Protein AF-A0A955WPD4-F1 (afdb_monomer_lite)

pLDDT: mean 89.01, std 9.37, range [56.34, 98.0]

Structure (mmCIF, N/CA/C/O backbone):
data_AF-A0A955WPD4-F1
#
_entry.id   AF-A0A955WPD4-F1
#
loop_
_atom_site.group_PDB
_atom_site.id
_atom_site.type_symbol
_atom_site.label_atom_id
_atom_site.label_alt_id
_atom_site.label_comp_id
_atom_site.label_asym_id
_atom_site.label_entity_id
_atom_site.label_seq_id
_atom_site.pdbx_PDB_ins_code
_atom_site.Cartn_x
_atom_site.Cartn_y
_atom_site.Cartn_z
_atom_site.occupancy
_atom_site.B_iso_or_equiv
_atom_site.auth_seq_id
_atom_site.auth_comp_id
_atom_site.auth_asym_id
_atom_site.auth_atom_id
_atom_site.pdbx_PDB_model_num
ATOM 1 N N . LEU A 1 1 ? 9.517 9.633 -7.536 1.00 91.56 1 LEU A N 1
ATOM 2 C CA . LEU A 1 1 ? 10.268 8.375 -7.759 1.00 91.56 1 LEU A CA 1
ATOM 3 C C . LEU A 1 1 ? 9.386 7.309 -8.399 1.00 91.56 1 LEU A C 1
ATOM 5 O O . LEU A 1 1 ? 9.573 7.097 -9.583 1.00 91.56 1 LEU A O 1
ATOM 9 N N . ARG A 1 2 ? 8.412 6.700 -7.692 1.00 93.94 2 ARG A N 1
ATOM 10 C CA . ARG A 1 2 ? 7.536 5.645 -8.262 1.00 93.94 2 ARG A CA 1
ATOM 11 C C . ARG A 1 2 ? 6.885 6.050 -9.595 1.00 93.94 2 ARG A C 1
ATOM 13 O O . ARG A 1 2 ? 7.057 5.334 -10.571 1.00 93.94 2 ARG A O 1
ATOM 20 N N . GLN A 1 3 ? 6.243 7.225 -9.645 1.00 94.88 3 GLN A N 1
ATOM 21 C CA . GLN A 1 3 ? 5.633 7.752 -10.877 1.00 94.88 3 GLN A CA 1
ATOM 22 C C . GLN A 1 3 ? 6.655 7.889 -12.012 1.00 94.88 3 GLN A C 1
ATOM 24 O O . GLN A 1 3 ? 6.479 7.313 -13.070 1.00 94.88 3 GLN A O 1
ATOM 29 N N . THR A 1 4 ? 7.775 8.567 -11.754 1.00 96.19 4 THR A N 1
ATOM 30 C CA . THR A 1 4 ? 8.832 8.784 -12.752 1.00 96.19 4 THR A CA 1
ATOM 31 C C . THR A 1 4 ? 9.401 7.477 -13.303 1.00 96.19 4 THR A C 1
ATOM 33 O O . THR A 1 4 ? 9.639 7.367 -14.499 1.00 96.19 4 THR A O 1
ATOM 36 N N . VAL A 1 5 ? 9.614 6.473 -12.445 1.00 96.06 5 VAL A N 1
ATOM 37 C CA . VAL A 1 5 ? 10.071 5.151 -12.889 1.00 96.06 5 VAL A CA 1
ATOM 38 C C . VAL A 1 5 ? 9.003 4.483 -13.753 1.00 96.06 5 VAL A C 1
ATOM 40 O O . VAL A 1 5 ? 9.342 3.970 -14.812 1.00 96.06 5 VAL A O 1
ATOM 43 N N . ALA A 1 6 ? 7.728 4.534 -13.355 1.00 95.12 6 ALA A N 1
ATOM 44 C CA . ALA A 1 6 ? 6.632 4.000 -14.160 1.00 95.12 6 ALA A CA 1
ATOM 45 C C . ALA A 1 6 ? 6.545 4.679 -15.537 1.00 95.12 6 ALA A C 1
ATOM 47 O O . ALA A 1 6 ? 6.487 3.985 -16.547 1.00 95.12 6 ALA A O 1
ATOM 48 N N . ASP A 1 7 ? 6.641 6.010 -15.594 1.00 95.94 7 ASP A N 1
ATOM 49 C CA . ASP A 1 7 ? 6.620 6.771 -16.848 1.00 95.94 7 ASP A CA 1
ATOM 50 C C . ASP A 1 7 ? 7.778 6.367 -17.772 1.00 95.94 7 ASP A C 1
ATOM 52 O O . ASP A 1 7 ? 7.583 6.173 -18.971 1.00 95.94 7 ASP A O 1
ATOM 56 N N . LEU A 1 8 ? 8.984 6.188 -17.219 1.00 96.88 8 LEU A N 1
ATOM 57 C CA . LEU A 1 8 ? 10.153 5.741 -17.981 1.00 96.88 8 LEU A CA 1
ATOM 58 C C . LEU A 1 8 ? 10.000 4.301 -18.481 1.00 96.88 8 LEU A C 1
ATOM 60 O O . LEU A 1 8 ? 10.394 4.019 -19.609 1.00 96.88 8 LEU A O 1
ATOM 64 N N . LEU A 1 9 ? 9.421 3.403 -17.680 1.00 95.31 9 LEU A N 1
ATOM 65 C CA . LEU A 1 9 ? 9.153 2.019 -18.084 1.00 95.31 9 LEU A CA 1
ATOM 66 C C . LEU A 1 9 ? 8.124 1.947 -19.218 1.00 95.31 9 LEU A C 1
ATOM 68 O O . LEU A 1 9 ? 8.330 1.201 -20.177 1.00 95.31 9 LEU A O 1
ATOM 72 N N . ILE A 1 10 ? 7.058 2.749 -19.129 1.00 93.94 10 ILE A N 1
ATOM 73 C CA . ILE A 1 10 ? 6.014 2.859 -20.157 1.00 93.94 10 ILE A CA 1
ATOM 74 C C . ILE A 1 10 ? 6.596 3.461 -21.439 1.00 93.94 10 ILE A C 1
ATOM 76 O O . ILE A 1 10 ? 6.428 2.895 -22.514 1.00 93.94 10 ILE A O 1
ATOM 80 N N . ALA A 1 11 ? 7.347 4.560 -21.340 1.00 94.75 11 ALA A N 1
ATOM 81 C CA . ALA A 1 11 ? 7.970 5.195 -22.501 1.00 94.75 11 ALA A CA 1
ATOM 82 C C . ALA A 1 11 ? 9.003 4.287 -23.194 1.00 94.75 11 ALA A C 1
ATOM 84 O O . ALA A 1 11 ? 9.148 4.326 -24.414 1.00 94.75 11 ALA A O 1
ATOM 85 N N . ALA A 1 12 ? 9.721 3.465 -22.425 1.00 94.19 12 ALA A N 1
ATOM 86 C CA . ALA A 1 12 ? 10.719 2.536 -22.944 1.00 94.19 12 ALA A CA 1
ATOM 87 C C . ALA A 1 12 ? 10.125 1.233 -23.501 1.00 94.19 12 ALA A C 1
ATOM 89 O O . ALA A 1 12 ? 10.843 0.490 -24.173 1.00 94.19 12 ALA A O 1
ATOM 90 N N . THR A 1 13 ? 8.848 0.949 -23.220 1.00 92.75 13 THR A N 1
ATOM 91 C CA . THR A 1 13 ? 8.173 -0.301 -23.594 1.00 92.75 13 THR A CA 1
ATOM 92 C C . THR A 1 13 ? 6.813 0.004 -24.233 1.00 92.75 13 THR A C 1
ATOM 94 O O . THR A 1 13 ? 5.796 -0.018 -23.542 1.00 92.75 13 THR A O 1
ATOM 97 N N . PRO A 1 14 ? 6.750 0.266 -25.551 1.00 87.31 14 PRO A N 1
ATOM 98 C CA . PRO A 1 14 ? 5.499 0.633 -26.226 1.00 87.31 14 PRO A CA 1
ATOM 99 C C . PRO A 1 14 ? 4.376 -0.405 -26.078 1.00 87.31 14 PRO A C 1
ATOM 101 O O . PRO A 1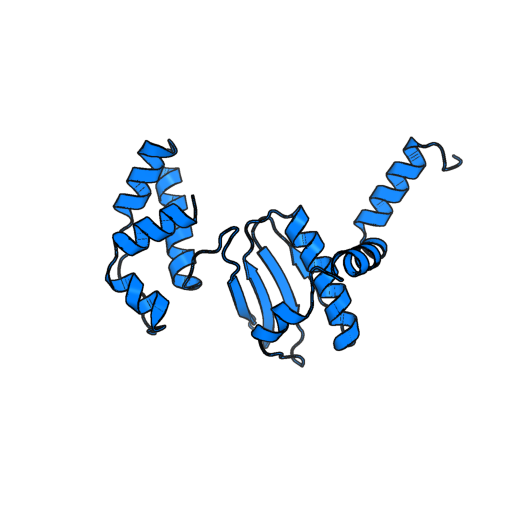 14 ? 3.206 -0.044 -26.005 1.00 87.31 14 PRO A O 1
ATOM 104 N N . GLU A 1 15 ? 4.734 -1.688 -25.988 1.00 87.81 15 GLU A N 1
ATOM 105 C CA . GLU A 1 15 ? 3.808 -2.811 -25.768 1.00 87.81 15 GLU A CA 1
ATOM 106 C C . GLU A 1 15 ? 3.153 -2.791 -24.378 1.00 87.81 15 GLU A C 1
ATOM 108 O O . GLU A 1 15 ? 2.112 -3.409 -24.173 1.00 87.81 15 GLU A O 1
ATOM 113 N N . LEU A 1 16 ? 3.726 -2.061 -23.416 1.00 87.06 16 LEU A N 1
ATOM 114 C CA . LEU A 1 16 ? 3.186 -1.985 -22.065 1.00 87.06 16 LEU A CA 1
ATOM 115 C C . LEU A 1 16 ? 1.901 -1.151 -22.027 1.00 87.06 16 LEU A C 1
ATOM 117 O O . LEU A 1 16 ? 0.972 -1.506 -21.316 1.00 87.06 16 LEU A O 1
ATOM 121 N N . THR A 1 17 ? 1.797 -0.070 -22.804 1.00 87.31 17 THR A N 1
ATOM 122 C CA . THR A 1 17 ? 0.601 0.790 -22.812 1.00 87.31 17 THR A CA 1
ATOM 123 C C . THR A 1 17 ? -0.704 0.040 -23.121 1.00 87.31 17 THR A C 1
ATOM 125 O O . THR A 1 17 ? -1.623 0.161 -22.308 1.00 87.31 17 THR A O 1
ATOM 128 N N . PRO A 1 18 ? -0.821 -0.745 -24.214 1.00 86.75 18 PRO A N 1
ATOM 129 C CA . PRO A 1 18 ? -2.044 -1.504 -24.480 1.00 86.75 18 PRO A CA 1
ATOM 130 C C . PRO A 1 18 ? -2.325 -2.554 -23.394 1.00 86.75 18 PRO A C 1
ATOM 132 O O . PRO A 1 18 ? -3.474 -2.709 -22.994 1.00 86.75 18 PRO A O 1
ATOM 135 N N . PHE A 1 19 ? -1.297 -3.198 -22.827 1.00 87.69 19 PHE A N 1
ATOM 136 C CA . PHE A 1 19 ? -1.469 -4.134 -21.707 1.00 87.69 19 PHE A CA 1
ATOM 137 C C . PHE A 1 19 ? -2.092 -3.468 -20.467 1.00 87.69 19 PHE A C 1
ATOM 139 O O . PHE A 1 19 ? -3.001 -4.025 -19.847 1.00 87.69 19 PHE A O 1
ATOM 146 N N . LEU A 1 20 ? -1.641 -2.258 -20.115 1.00 87.12 20 LEU A N 1
ATOM 147 C CA . LEU A 1 20 ? -2.162 -1.523 -18.956 1.00 87.12 20 LEU A CA 1
ATOM 148 C C . LEU A 1 20 ? -3.594 -0.996 -19.179 1.00 87.12 20 LEU A C 1
ATOM 150 O O . LEU A 1 20 ? -4.328 -0.833 -18.208 1.00 87.12 20 LEU A O 1
ATOM 154 N N . GLN A 1 21 ? -3.985 -0.711 -20.427 1.00 84.38 21 GLN A N 1
ATOM 155 C CA . GLN A 1 21 ? -5.288 -0.115 -20.764 1.00 84.38 21 GLN A CA 1
ATOM 156 C C . GLN A 1 21 ? -6.371 -1.157 -21.055 1.00 84.38 21 GLN A C 1
ATOM 158 O O . GLN A 1 21 ? -7.461 -1.080 -20.490 1.00 84.38 21 GLN A O 1
ATOM 163 N N . ASP A 1 22 ? -6.064 -2.134 -21.905 1.00 77.62 22 ASP A N 1
ATOM 164 C CA . ASP A 1 22 ? -7.051 -3.076 -22.442 1.00 77.62 22 ASP A CA 1
ATOM 165 C C . ASP A 1 22 ? -7.104 -4.381 -21.640 1.00 77.62 22 ASP A C 1
ATOM 167 O O . ASP A 1 22 ? -7.979 -5.222 -21.844 1.00 77.62 22 ASP A O 1
ATOM 171 N N . GLY A 1 23 ? -6.168 -4.554 -20.701 1.00 67.56 23 GLY A N 1
ATOM 172 C CA . GLY A 1 23 ? -6.112 -5.709 -19.822 1.00 67.56 23 GLY A CA 1
ATOM 173 C C . GLY A 1 23 ? -5.833 -7.021 -20.549 1.00 67.56 23 GLY A C 1
ATOM 174 O O . GLY A 1 23 ? -6.252 -8.063 -20.035 1.00 67.56 23 GLY A O 1
ATOM 175 N N . SER A 1 24 ? -5.145 -6.963 -21.699 1.00 72.69 24 SER A N 1
ATOM 176 C CA . SER A 1 24 ? -4.692 -8.141 -22.444 1.00 72.69 24 SER A CA 1
ATOM 177 C C . SER A 1 24 ? -4.057 -9.163 -21.499 1.00 72.69 24 SER A C 1
ATOM 179 O O . SER A 1 24 ? -3.386 -8.792 -20.533 1.00 72.69 24 SER A O 1
ATOM 181 N N . GLU A 1 25 ? -4.309 -10.450 -21.746 1.00 66.00 25 GLU A N 1
ATOM 182 C CA . GLU A 1 25 ? -3.933 -11.503 -20.794 1.00 66.00 25 GLU A CA 1
ATOM 183 C C . GLU A 1 25 ? -2.413 -11.617 -20.625 1.00 66.00 25 GLU A C 1
ATOM 185 O O . GLU A 1 25 ? -1.944 -11.847 -19.510 1.00 66.00 25 GLU A O 1
ATOM 190 N N . ASP A 1 26 ? -1.648 -11.347 -21.685 1.00 78.06 26 ASP A N 1
ATOM 191 C CA . ASP A 1 26 ? -0.201 -11.526 -21.664 1.00 78.06 26 ASP A CA 1
ATOM 192 C C . ASP A 1 26 ? 0.556 -10.208 -21.423 1.00 78.06 26 ASP A C 1
ATOM 194 O O . ASP A 1 26 ? 0.365 -9.235 -22.166 1.00 78.06 26 ASP A O 1
ATOM 198 N N . PRO A 1 27 ? 1.441 -10.153 -20.408 1.00 81.31 27 PRO A N 1
ATOM 199 C CA . PRO A 1 27 ? 2.368 -9.046 -20.231 1.00 81.31 27 PRO A CA 1
ATOM 200 C C . PRO A 1 27 ? 3.472 -9.073 -21.304 1.00 81.31 27 PRO A C 1
ATOM 202 O O . PRO A 1 27 ? 3.780 -10.133 -21.856 1.00 81.31 27 PRO A O 1
ATOM 205 N N . PRO A 1 28 ? 4.128 -7.931 -21.582 1.00 83.12 28 PRO A N 1
ATOM 206 C CA . PRO A 1 28 ? 5.254 -7.894 -22.512 1.00 83.12 28 PRO A CA 1
ATOM 207 C C . PRO A 1 28 ? 6.381 -8.834 -22.059 1.00 83.12 28 PRO A C 1
ATOM 209 O O . PRO A 1 28 ? 6.740 -8.876 -20.881 1.00 83.12 28 PRO A O 1
ATOM 212 N N . LEU A 1 29 ? 6.980 -9.551 -23.017 1.00 80.50 29 LEU A N 1
ATOM 213 C CA . LEU A 1 29 ? 8.046 -10.534 -22.762 1.00 80.50 29 LEU A CA 1
ATOM 214 C C . LEU A 1 29 ? 9.311 -9.905 -22.160 1.00 80.50 29 LEU A C 1
ATOM 216 O O . LEU A 1 29 ? 10.079 -10.582 -21.478 1.00 80.50 29 LEU A O 1
ATOM 220 N N . ALA A 1 30 ? 9.549 -8.620 -22.433 1.00 87.25 30 ALA A N 1
ATOM 221 C CA . ALA A 1 30 ? 10.676 -7.874 -21.900 1.00 87.25 30 ALA A CA 1
ATOM 222 C C . ALA A 1 30 ? 10.309 -6.403 -21.682 1.00 87.25 30 ALA A C 1
ATOM 224 O O . ALA A 1 30 ? 9.676 -5.770 -22.526 1.00 87.25 30 ALA A O 1
ATOM 225 N N . LEU A 1 31 ? 10.767 -5.845 -20.562 1.00 90.25 31 LEU A N 1
ATOM 226 C CA . LEU A 1 31 ? 10.596 -4.433 -20.232 1.00 90.25 31 LEU A CA 1
ATOM 227 C C . LEU A 1 31 ? 11.879 -3.648 -20.522 1.00 90.25 31 LEU A C 1
ATOM 229 O O . LEU A 1 31 ? 12.991 -4.079 -20.208 1.00 90.25 31 LEU A O 1
ATOM 233 N N . GLY A 1 32 ? 11.729 -2.449 -21.079 1.00 92.94 32 GLY A N 1
ATOM 234 C CA . GLY A 1 32 ? 12.821 -1.507 -21.297 1.00 92.94 32 GLY A CA 1
ATOM 235 C C . GLY A 1 32 ? 13.302 -0.861 -19.993 1.00 92.94 32 GLY A C 1
ATOM 236 O O . GLY A 1 32 ? 12.951 0.275 -19.698 1.00 92.94 32 GLY A O 1
ATOM 237 N N . LEU A 1 33 ? 14.144 -1.546 -19.211 1.00 95.12 33 LEU A N 1
ATOM 238 C CA . LEU A 1 33 ? 14.574 -1.053 -17.886 1.00 95.12 33 LEU A CA 1
ATOM 239 C C . LEU A 1 33 ? 15.650 0.052 -17.940 1.00 95.12 33 LEU A C 1
ATOM 241 O O . LEU A 1 33 ? 15.780 0.853 -17.013 1.00 95.12 33 LEU A O 1
ATOM 245 N N . ARG A 1 34 ? 16.433 0.111 -19.027 1.00 96.06 34 ARG A N 1
ATOM 246 C CA . ARG A 1 34 ? 17.632 0.969 -19.144 1.00 96.06 34 ARG A CA 1
ATOM 247 C C . ARG A 1 34 ? 17.383 2.457 -18.841 1.00 96.06 34 ARG A C 1
ATOM 249 O O . ARG A 1 34 ? 18.173 3.015 -18.080 1.00 96.06 34 ARG A O 1
ATOM 256 N N . PRO A 1 35 ? 16.325 3.111 -19.361 1.00 96.69 35 PRO A N 1
ATOM 257 C CA . PRO A 1 35 ? 16.094 4.531 -19.083 1.00 96.69 35 PRO A CA 1
ATOM 258 C C . PRO A 1 35 ? 15.815 4.812 -17.602 1.00 96.69 35 PRO A C 1
ATOM 260 O O . PRO A 1 35 ? 16.340 5.778 -17.051 1.00 96.69 35 PRO A O 1
ATOM 263 N N . ALA A 1 36 ? 15.053 3.939 -16.935 1.00 97.06 36 ALA A N 1
ATOM 264 C CA . ALA A 1 36 ? 14.782 4.047 -15.503 1.00 97.06 36 ALA A CA 1
ATOM 265 C C . ALA A 1 36 ? 16.053 3.847 -14.662 1.00 97.06 36 ALA A C 1
ATOM 267 O O . ALA A 1 36 ? 16.305 4.621 -13.737 1.00 97.06 36 ALA A O 1
ATOM 268 N N . LEU A 1 37 ? 16.890 2.866 -15.021 1.00 97.38 37 LEU A N 1
ATOM 269 C CA . LEU A 1 37 ? 18.180 2.624 -14.363 1.00 97.38 37 LEU A CA 1
ATOM 270 C C . LEU A 1 37 ? 19.104 3.835 -14.473 1.00 97.38 37 LEU A C 1
ATOM 272 O O . LEU A 1 37 ? 19.640 4.302 -13.468 1.00 97.38 37 LEU A O 1
ATOM 276 N N . GLN A 1 38 ? 19.258 4.369 -15.685 1.00 97.44 38 GLN A N 1
ATOM 277 C CA . GLN A 1 38 ? 20.108 5.525 -15.929 1.00 97.44 38 GLN A CA 1
ATOM 278 C C . GLN A 1 38 ? 19.623 6.747 -15.140 1.00 97.44 38 GLN A C 1
ATOM 280 O O . GLN A 1 38 ? 20.433 7.436 -14.520 1.00 97.44 38 GLN A O 1
ATOM 285 N N . TRP A 1 39 ? 18.311 6.992 -15.109 1.00 98.00 39 TRP A N 1
ATOM 286 C CA . TRP A 1 39 ? 17.734 8.095 -14.346 1.00 98.00 39 TRP A CA 1
ATOM 287 C C . TRP A 1 39 ? 17.991 7.959 -12.837 1.00 98.00 39 TRP A C 1
ATOM 289 O O . TRP A 1 39 ? 18.404 8.924 -12.195 1.00 98.00 39 TRP A O 1
ATOM 299 N N . LEU A 1 40 ? 17.826 6.765 -12.259 1.00 97.75 40 LEU A N 1
ATOM 300 C CA . LEU A 1 40 ? 18.113 6.536 -10.837 1.00 97.75 40 LEU A CA 1
ATOM 301 C C . LEU A 1 40 ? 19.592 6.738 -10.497 1.00 97.75 40 LEU A C 1
ATOM 303 O O . LEU A 1 40 ? 19.910 7.315 -9.458 1.00 97.75 40 LEU A O 1
ATOM 307 N N . GLN A 1 41 ? 20.498 6.303 -11.371 1.00 97.62 41 GLN A N 1
ATOM 308 C CA . GLN A 1 41 ? 21.932 6.488 -11.159 1.00 97.62 41 GLN A CA 1
ATOM 309 C C . GLN A 1 41 ? 22.337 7.962 -11.286 1.00 97.62 41 GLN A C 1
ATOM 311 O O . GLN A 1 41 ? 23.083 8.469 -10.455 1.00 97.62 41 GLN A O 1
ATOM 316 N N . GLN A 1 42 ? 21.827 8.672 -12.296 1.00 97.31 42 GLN A N 1
ATOM 317 C CA . GLN A 1 42 ? 22.270 10.034 -12.616 1.00 97.31 42 GLN A CA 1
ATOM 318 C C . GLN A 1 42 ? 21.546 11.115 -11.809 1.00 97.31 42 GLN A C 1
ATOM 320 O O . GLN A 1 42 ? 22.169 12.085 -11.391 1.00 97.31 42 GLN A O 1
ATOM 325 N N . SER A 1 43 ? 20.234 10.980 -11.606 1.00 96.75 43 SER A N 1
ATOM 326 C CA . SER A 1 43 ? 19.412 12.000 -10.941 1.00 96.75 43 SER A CA 1
ATOM 327 C C . SER A 1 43 ? 19.219 11.740 -9.449 1.00 96.75 43 SER A C 1
ATOM 329 O O . SER A 1 43 ? 19.147 12.693 -8.680 1.00 96.75 43 SER A O 1
ATOM 331 N N . VAL A 1 44 ? 19.128 10.472 -9.030 1.00 96.50 44 VAL A N 1
ATOM 332 C CA . VAL A 1 44 ? 18.959 10.106 -7.609 1.00 96.50 44 VAL A CA 1
ATOM 333 C C . VAL A 1 44 ? 20.299 9.750 -6.953 1.00 96.50 44 VAL A C 1
ATOM 335 O O . VAL A 1 44 ? 20.438 9.888 -5.741 1.00 96.50 44 VAL A O 1
ATOM 338 N N . GLY A 1 45 ? 21.300 9.339 -7.739 1.00 96.88 45 GLY A N 1
ATOM 339 C CA . GLY A 1 45 ? 22.623 8.965 -7.233 1.00 96.88 45 GLY A CA 1
ATOM 340 C C . GLY A 1 45 ? 22.680 7.553 -6.647 1.00 96.88 45 GLY A C 1
ATOM 341 O O . GLY A 1 45 ? 23.531 7.276 -5.803 1.00 96.88 45 GLY A O 1
ATOM 342 N N . LEU A 1 46 ? 21.766 6.658 -7.043 1.00 97.12 46 LEU A N 1
ATOM 343 C CA . LEU A 1 46 ? 21.789 5.271 -6.574 1.00 97.12 46 LEU A CA 1
ATOM 344 C C . LEU A 1 46 ? 22.943 4.490 -7.210 1.00 97.12 46 LEU A C 1
ATOM 346 O O . LEU A 1 46 ? 23.224 4.622 -8.400 1.00 97.12 46 LEU A O 1
ATOM 350 N N . GLY A 1 47 ? 23.576 3.620 -6.420 1.00 97.94 47 GLY A N 1
ATOM 351 C CA . GLY A 1 47 ? 24.527 2.641 -6.945 1.00 97.94 47 GLY A CA 1
ATOM 352 C C . GLY A 1 47 ? 23.845 1.651 -7.893 1.00 97.94 47 GLY A C 1
ATOM 353 O O . GLY A 1 47 ? 22.649 1.390 -7.763 1.00 97.94 47 GLY A O 1
ATOM 354 N N . VAL A 1 48 ? 24.616 1.074 -8.818 1.00 96.62 48 VAL A N 1
ATOM 355 C CA . VAL A 1 48 ? 24.111 0.199 -9.895 1.00 96.62 48 VAL A CA 1
ATOM 356 C C . VAL A 1 48 ? 23.198 -0.909 -9.359 1.00 96.62 48 VAL A C 1
ATOM 358 O O . VAL A 1 48 ? 22.035 -0.961 -9.744 1.00 96.62 48 VAL A O 1
ATOM 361 N N . ALA A 1 49 ? 23.670 -1.696 -8.388 1.00 97.38 49 ALA A N 1
ATOM 362 C CA . ALA A 1 49 ? 22.899 -2.804 -7.817 1.00 97.38 49 ALA A CA 1
ATOM 363 C C . ALA A 1 49 ? 21.587 -2.356 -7.140 1.00 97.38 49 ALA A C 1
ATOM 365 O O . ALA A 1 49 ? 20.567 -3.031 -7.240 1.00 97.38 49 ALA A O 1
ATOM 366 N N . ALA A 1 50 ? 21.589 -1.200 -6.464 1.00 97.56 50 ALA A N 1
ATOM 367 C CA . ALA A 1 50 ? 20.385 -0.665 -5.826 1.00 97.56 50 ALA A CA 1
ATOM 368 C C . ALA A 1 50 ? 19.375 -0.151 -6.863 1.00 97.56 50 ALA A C 1
ATOM 370 O O . ALA A 1 50 ? 18.170 -0.320 -6.689 1.00 97.56 50 ALA A O 1
ATOM 371 N N . ALA A 1 51 ? 19.862 0.468 -7.943 1.00 97.69 51 ALA A N 1
ATOM 372 C CA . ALA A 1 51 ? 19.021 0.898 -9.052 1.00 97.69 51 ALA A CA 1
ATOM 373 C C . ALA A 1 51 ? 18.387 -0.305 -9.767 1.00 97.69 51 ALA A C 1
ATOM 375 O O . ALA A 1 51 ? 17.191 -0.269 -10.036 1.00 97.69 51 ALA A O 1
ATOM 376 N N . GLU A 1 52 ? 19.157 -1.368 -10.015 1.00 96.81 52 GLU A N 1
ATOM 377 C CA . GLU A 1 52 ? 18.676 -2.622 -10.615 1.00 96.81 52 GLU A CA 1
ATOM 378 C C . GLU A 1 52 ? 17.537 -3.232 -9.805 1.00 96.81 52 GLU A C 1
ATOM 380 O O . GLU A 1 52 ? 16.420 -3.337 -10.312 1.00 96.81 52 GLU A O 1
ATOM 385 N N . GLN A 1 53 ? 17.767 -3.498 -8.517 1.00 97.12 53 GLN A N 1
ATOM 386 C CA . GLN A 1 53 ? 16.745 -4.073 -7.640 1.00 97.12 53 GLN A CA 1
ATOM 387 C C . GLN A 1 53 ? 15.481 -3.212 -7.562 1.00 97.12 53 GLN A C 1
ATOM 389 O O . GLN A 1 53 ? 14.364 -3.728 -7.582 1.00 97.12 53 GLN A O 1
ATOM 394 N N . LEU A 1 54 ? 15.638 -1.889 -7.476 1.00 96.62 54 LEU A N 1
ATOM 395 C CA . LEU A 1 54 ? 14.501 -0.983 -7.373 1.00 96.62 54 LEU A CA 1
ATOM 396 C C . LEU A 1 54 ? 13.684 -0.945 -8.669 1.00 96.62 54 LEU A C 1
ATOM 398 O O . LEU A 1 54 ? 12.453 -0.944 -8.611 1.00 96.62 54 LEU A O 1
ATOM 402 N N . VAL A 1 55 ? 14.341 -0.907 -9.831 1.00 97.00 55 VAL A N 1
ATOM 403 C CA . VAL A 1 55 ? 13.645 -0.909 -11.123 1.00 97.00 55 VAL A CA 1
ATOM 404 C C . VAL A 1 55 ? 12.956 -2.241 -11.357 1.00 97.00 55 VAL A C 1
ATOM 406 O O . VAL A 1 55 ? 11.796 -2.228 -11.746 1.00 97.00 55 VAL A O 1
ATOM 409 N N . GLU A 1 56 ? 13.610 -3.366 -11.075 1.00 95.56 56 GLU A N 1
ATOM 410 C CA . GLU A 1 56 ? 13.004 -4.697 -11.197 1.00 95.56 56 GLU A CA 1
ATOM 411 C C . GLU A 1 56 ? 11.772 -4.847 -10.298 1.00 95.56 56 GLU A C 1
ATOM 413 O O . GLU A 1 56 ? 10.717 -5.301 -10.750 1.00 95.56 56 GLU A O 1
ATOM 418 N N . TYR A 1 57 ? 11.866 -4.394 -9.046 1.00 95.00 57 TYR A N 1
ATOM 419 C CA . TYR A 1 57 ? 10.746 -4.415 -8.110 1.00 95.00 57 TYR A CA 1
ATOM 420 C C . TYR A 1 57 ? 9.566 -3.569 -8.608 1.00 95.00 57 TYR A C 1
ATOM 422 O O . TYR A 1 57 ? 8.429 -4.043 -8.647 1.00 95.00 57 TYR A O 1
ATOM 430 N N . LEU A 1 58 ? 9.820 -2.326 -9.033 1.00 95.62 58 LEU A N 1
ATOM 431 C CA . LEU A 1 58 ? 8.764 -1.437 -9.528 1.00 95.62 58 LEU A CA 1
ATOM 432 C C . LEU A 1 58 ? 8.202 -1.890 -10.880 1.00 95.62 58 LEU A C 1
ATOM 434 O O . LEU A 1 58 ? 7.008 -1.743 -11.118 1.00 95.62 58 LEU A O 1
ATOM 438 N N . ALA A 1 59 ? 9.025 -2.468 -11.748 1.00 95.19 59 ALA A N 1
ATOM 439 C CA . ALA A 1 59 ? 8.587 -3.041 -13.013 1.00 95.19 59 ALA A CA 1
ATOM 440 C C . ALA A 1 59 ? 7.636 -4.222 -12.785 1.00 95.19 59 ALA A C 1
ATOM 442 O O . ALA A 1 59 ? 6.550 -4.259 -13.363 1.00 95.19 59 ALA A O 1
ATOM 443 N N . THR A 1 60 ? 7.995 -5.126 -11.872 1.00 93.88 60 THR A N 1
ATOM 444 C CA . THR A 1 60 ? 7.141 -6.253 -11.473 1.00 93.88 60 THR A CA 1
ATOM 445 C C . THR A 1 60 ? 5.822 -5.762 -10.881 1.00 93.88 60 THR A C 1
ATOM 447 O O . THR A 1 60 ? 4.756 -6.238 -11.265 1.00 93.88 60 THR A O 1
ATOM 450 N N . ALA A 1 61 ? 5.873 -4.761 -9.995 1.00 93.69 61 ALA A N 1
ATOM 451 C CA . ALA A 1 61 ? 4.675 -4.170 -9.406 1.00 93.69 61 ALA A CA 1
ATOM 452 C C . ALA A 1 61 ? 3.768 -3.513 -10.459 1.00 93.69 61 ALA A C 1
ATOM 454 O O . ALA A 1 61 ? 2.555 -3.683 -10.403 1.00 93.69 61 ALA A O 1
ATOM 455 N N . LEU A 1 62 ? 4.337 -2.794 -11.434 1.00 93.88 62 LEU A N 1
ATOM 456 C CA . LEU A 1 62 ? 3.572 -2.160 -12.509 1.00 93.88 62 LEU A CA 1
ATOM 457 C C . LEU A 1 62 ? 2.851 -3.192 -13.379 1.00 93.88 62 LEU A C 1
ATOM 459 O O . LEU A 1 62 ? 1.690 -2.989 -13.719 1.00 93.88 62 LEU A O 1
ATOM 463 N N . VAL A 1 63 ? 3.522 -4.293 -13.720 1.00 92.56 63 VAL A N 1
ATOM 464 C CA . VAL A 1 63 ? 2.914 -5.376 -14.503 1.00 92.56 63 VAL A CA 1
ATOM 465 C C . VAL A 1 63 ? 1.809 -6.070 -13.708 1.00 92.56 63 VAL A C 1
ATOM 467 O O . VAL A 1 63 ? 0.713 -6.252 -14.231 1.00 92.56 63 VAL A O 1
ATOM 470 N N . ALA A 1 64 ? 2.065 -6.406 -12.441 1.00 91.19 64 ALA A N 1
ATOM 471 C CA . ALA A 1 64 ? 1.102 -7.106 -11.592 1.00 91.19 64 ALA A CA 1
ATOM 472 C C . ALA A 1 64 ? -0.152 -6.265 -11.299 1.00 91.19 64 ALA A C 1
ATOM 474 O O . ALA A 1 64 ? -1.270 -6.765 -11.375 1.00 91.19 64 ALA A O 1
ATOM 475 N N . LEU A 1 65 ? 0.029 -4.979 -10.988 1.00 92.25 65 LEU A N 1
ATOM 476 C CA . LEU A 1 65 ? -1.055 -4.086 -10.571 1.00 92.25 65 LEU A CA 1
ATOM 477 C C . LEU A 1 65 ? -1.684 -3.308 -11.732 1.00 92.25 65 LEU A C 1
ATOM 479 O O . LEU A 1 65 ? -2.675 -2.610 -11.527 1.00 92.25 65 LEU A O 1
ATOM 483 N N . ARG A 1 66 ? -1.091 -3.377 -12.931 1.00 92.50 66 ARG A N 1
ATOM 484 C CA . ARG A 1 66 ? -1.456 -2.617 -14.146 1.00 92.50 66 ARG A CA 1
ATOM 485 C C . ARG A 1 66 ? -1.456 -1.091 -13.994 1.00 92.50 66 ARG A C 1
ATOM 487 O O . ARG A 1 66 ? -1.787 -0.354 -14.916 1.00 92.50 66 ARG A O 1
ATOM 494 N N . THR A 1 67 ? -1.057 -0.595 -12.835 1.00 93.62 67 THR A N 1
ATOM 495 C CA . THR A 1 67 ? -0.838 0.813 -12.548 1.00 93.62 67 THR A CA 1
ATOM 496 C C . THR A 1 67 ? 0.105 0.914 -11.361 1.00 93.62 67 THR A C 1
ATOM 498 O O . THR A 1 67 ? 0.176 0.011 -10.527 1.00 93.62 67 THR A O 1
ATOM 501 N N . MET A 1 68 ? 0.866 2.000 -11.281 1.00 95.75 68 MET A N 1
ATOM 502 C CA . MET A 1 68 ? 1.822 2.191 -10.198 1.00 95.75 68 MET A CA 1
ATOM 503 C C . MET A 1 68 ? 1.126 2.832 -8.992 1.00 95.75 68 MET A C 1
ATOM 505 O O . MET A 1 68 ? 0.634 3.955 -9.120 1.00 95.75 68 MET A O 1
ATOM 509 N N . PRO A 1 69 ? 1.136 2.204 -7.800 1.00 95.88 69 PRO A N 1
ATOM 510 C CA . PRO A 1 69 ? 0.681 2.869 -6.589 1.00 95.88 69 PRO A CA 1
ATOM 511 C C . PRO A 1 69 ? 1.558 4.087 -6.280 1.00 95.88 69 PRO A C 1
ATOM 513 O O . PRO A 1 69 ? 2.786 3.995 -6.161 1.00 95.88 69 PRO A O 1
ATOM 516 N N . THR A 1 70 ? 0.925 5.243 -6.121 1.00 95.56 70 THR A N 1
ATOM 517 C CA . THR A 1 70 ? 1.570 6.508 -5.751 1.00 95.56 70 THR A CA 1
ATOM 518 C C . THR A 1 70 ? 0.737 7.228 -4.692 1.00 95.56 70 THR A C 1
ATOM 520 O O . THR A 1 70 ? -0.330 6.772 -4.295 1.00 95.56 70 THR A O 1
ATOM 523 N N . GLN A 1 71 ? 1.200 8.382 -4.213 1.00 92.56 71 GLN A N 1
ATOM 524 C CA . GLN A 1 71 ? 0.405 9.199 -3.287 1.00 92.56 71 GLN A CA 1
ATOM 525 C C . GLN A 1 71 ? -0.877 9.755 -3.930 1.00 92.56 71 GLN A C 1
ATOM 527 O O . GLN A 1 71 ? -1.802 10.136 -3.223 1.00 92.56 71 GLN A O 1
ATOM 532 N N . GLN A 1 72 ? -0.943 9.797 -5.262 1.00 93.88 72 GLN A N 1
ATOM 533 C CA . GLN A 1 72 ? -2.112 10.262 -6.014 1.00 93.88 72 GLN A CA 1
ATOM 534 C C . GLN A 1 72 ? -2.910 9.109 -6.633 1.00 93.88 72 GLN A C 1
ATOM 536 O O . GLN A 1 72 ? -3.975 9.334 -7.202 1.00 93.88 72 GLN A O 1
ATOM 541 N N . THR A 1 73 ? -2.414 7.876 -6.516 1.00 93.94 73 THR A N 1
ATOM 542 C CA . THR A 1 73 ? -2.979 6.698 -7.173 1.00 93.94 73 THR A CA 1
ATOM 543 C C . THR A 1 73 ? -2.979 5.541 -6.191 1.00 93.94 73 THR A C 1
ATOM 545 O O . THR A 1 73 ? -1.943 4.941 -5.913 1.00 93.94 73 THR A O 1
ATOM 548 N N . LEU A 1 74 ? -4.158 5.239 -5.659 1.00 93.19 74 LEU A N 1
ATOM 549 C CA . LEU A 1 74 ? -4.388 4.092 -4.792 1.00 93.19 74 LEU A CA 1
ATOM 550 C C . LEU A 1 74 ? -4.813 2.901 -5.647 1.00 93.19 74 LEU A C 1
ATOM 552 O O . LEU A 1 74 ? -5.621 3.065 -6.560 1.00 93.19 74 LEU A O 1
ATOM 556 N N . VAL A 1 75 ? -4.300 1.713 -5.331 1.00 93.69 75 VAL A N 1
ATOM 557 C CA . VAL A 1 75 ? -4.702 0.470 -6.004 1.00 93.69 75 VAL A CA 1
ATOM 558 C C . VAL A 1 75 ? -5.370 -0.437 -4.994 1.00 93.69 75 VAL A C 1
ATOM 560 O O . VAL A 1 75 ? -4.817 -0.688 -3.925 1.00 93.69 75 VAL A O 1
ATOM 563 N N . LEU A 1 76 ? -6.566 -0.909 -5.329 1.00 92.62 76 LEU A N 1
ATOM 564 C CA . LEU A 1 76 ? -7.293 -1.890 -4.540 1.00 92.62 76 LEU A CA 1
ATOM 565 C C . LEU A 1 76 ? -7.220 -3.216 -5.282 1.00 92.62 76 LEU A C 1
ATOM 567 O O . LEU A 1 76 ? -7.748 -3.357 -6.380 1.00 92.62 76 LEU A O 1
ATOM 571 N N . GLU A 1 77 ? -6.551 -4.178 -4.674 1.00 92.00 77 GLU A N 1
ATOM 572 C CA . GLU A 1 77 ? -6.360 -5.511 -5.214 1.00 92.00 77 GLU A CA 1
ATOM 573 C C . GLU A 1 77 ? -7.166 -6.506 -4.387 1.00 92.00 77 GLU A C 1
ATOM 575 O O . GLU A 1 77 ? -7.120 -6.495 -3.155 1.00 92.00 77 GLU A O 1
ATOM 580 N N . ARG A 1 78 ? -7.898 -7.384 -5.071 1.00 90.00 78 ARG A N 1
ATOM 581 C CA . ARG A 1 78 ? -8.610 -8.491 -4.441 1.00 90.00 78 ARG A CA 1
ATOM 582 C C . ARG A 1 78 ? -8.086 -9.802 -4.987 1.00 90.00 78 ARG A C 1
ATOM 584 O O . ARG A 1 78 ? -8.158 -10.032 -6.192 1.00 90.00 78 ARG A O 1
ATOM 591 N N . PHE A 1 79 ? -7.674 -10.680 -4.086 1.00 88.31 79 PHE A N 1
ATOM 592 C CA . PHE A 1 79 ? -7.320 -12.053 -4.416 1.00 88.31 79 PHE A CA 1
ATOM 593 C C . PHE A 1 79 ? -7.910 -13.025 -3.394 1.00 88.31 79 PHE A C 1
ATOM 595 O O . PHE A 1 79 ? -8.376 -12.632 -2.321 1.00 88.31 79 PHE A O 1
ATOM 602 N N . PHE A 1 80 ? -7.923 -14.301 -3.763 1.00 87.38 80 PHE A N 1
ATOM 603 C CA . PHE A 1 80 ? -8.383 -15.385 -2.908 1.00 87.38 80 PHE A CA 1
ATOM 604 C C . PHE A 1 80 ? -7.178 -16.207 -2.473 1.00 87.38 80 PHE A C 1
ATOM 606 O O . PHE A 1 80 ? -6.328 -16.536 -3.300 1.00 87.38 80 PHE A O 1
ATOM 613 N N . ASP A 1 81 ? -7.084 -16.497 -1.181 1.00 86.31 81 ASP A N 1
ATOM 614 C CA . ASP A 1 81 ? -6.066 -17.410 -0.671 1.00 86.31 81 ASP A CA 1
ATOM 615 C C . ASP A 1 81 ? -6.444 -18.877 -0.949 1.00 86.31 81 ASP A C 1
ATOM 617 O O . ASP A 1 81 ? -7.556 -19.188 -1.383 1.00 86.31 81 AS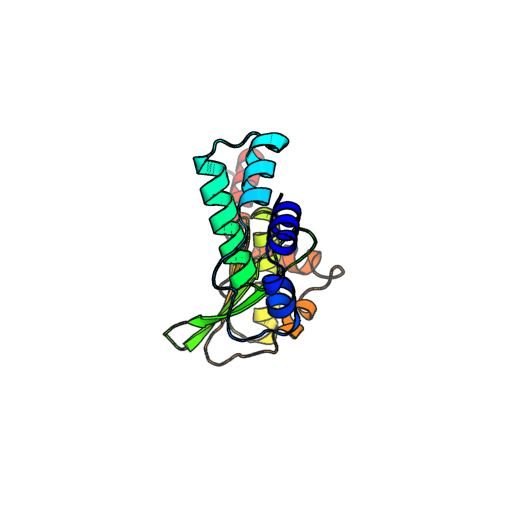P A O 1
ATOM 621 N N . GLU A 1 82 ? -5.514 -19.799 -0.694 1.00 86.38 82 GLU A N 1
ATOM 622 C CA . GLU A 1 82 ? -5.699 -21.235 -0.950 1.00 86.38 82 GLU A CA 1
ATOM 623 C C . GLU A 1 82 ? -6.843 -21.863 -0.139 1.00 86.38 82 GLU A C 1
ATOM 625 O O . GLU A 1 82 ? -7.391 -22.890 -0.535 1.00 86.38 82 GLU A O 1
ATOM 630 N N . SER A 1 83 ? -7.234 -21.247 0.982 1.00 84.25 83 SER A N 1
ATOM 631 C CA . SER A 1 83 ? -8.380 -21.696 1.777 1.00 84.25 83 SER A CA 1
ATOM 632 C C . SER A 1 83 ? -9.719 -21.218 1.203 1.00 84.25 83 SER A C 1
ATOM 634 O O . SER A 1 83 ? -10.775 -21.648 1.663 1.00 84.25 83 SER A O 1
ATOM 636 N N . GLY A 1 84 ? -9.690 -20.342 0.193 1.00 79.69 84 GLY A N 1
ATOM 637 C CA . GLY A 1 84 ? -10.850 -19.648 -0.364 1.00 79.69 84 GLY A CA 1
ATOM 638 C C . GLY A 1 84 ? -11.224 -18.384 0.413 1.00 79.69 84 GLY A C 1
ATOM 639 O O . GLY A 1 84 ? -12.331 -17.868 0.244 1.00 79.69 84 GLY A O 1
ATOM 640 N N . GLY A 1 85 ? -10.361 -17.923 1.323 1.00 82.81 85 GLY A N 1
ATOM 641 C CA . GLY A 1 85 ? -10.518 -16.674 2.057 1.00 82.81 85 GLY A CA 1
ATOM 642 C C . GLY A 1 85 ? -10.267 -15.492 1.130 1.00 82.81 85 GLY A C 1
ATOM 643 O O . GLY A 1 85 ? -9.448 -15.567 0.215 1.00 82.81 85 GLY A O 1
ATOM 644 N N . MET A 1 86 ? -10.998 -14.396 1.329 1.00 86.75 86 MET A N 1
ATOM 645 C CA . MET A 1 86 ? -10.836 -13.206 0.499 1.00 86.75 86 MET A CA 1
ATOM 646 C C . MET A 1 86 ? -9.851 -12.253 1.170 1.00 86.75 86 MET A C 1
ATOM 648 O O . MET A 1 86 ? -10.012 -11.890 2.334 1.00 86.75 86 MET A O 1
ATOM 652 N N . GLN A 1 87 ? -8.859 -11.799 0.412 1.00 89.12 87 GLN A N 1
ATOM 653 C CA . GLN A 1 87 ? -7.909 -10.786 0.846 1.00 89.12 87 GLN A CA 1
ATOM 654 C C . GLN A 1 87 ? -8.106 -9.532 0.000 1.00 89.12 87 GLN A C 1
ATOM 656 O O . GLN A 1 87 ? -8.143 -9.588 -1.231 1.00 89.12 87 GLN A O 1
ATOM 661 N N . LEU A 1 88 ? -8.256 -8.395 0.673 1.00 90.06 88 LEU A N 1
ATOM 662 C CA . LEU A 1 88 ? -8.314 -7.081 0.048 1.00 90.06 88 LEU A CA 1
ATOM 663 C C . LEU A 1 88 ? -7.073 -6.293 0.462 1.00 90.06 88 LEU A C 1
ATOM 665 O O . LEU A 1 88 ? -6.863 -6.030 1.648 1.00 90.06 88 LEU A O 1
ATOM 669 N N . VAL A 1 89 ? -6.268 -5.901 -0.518 1.00 93.31 89 VAL A N 1
ATOM 670 C CA . VAL A 1 89 ? -5.060 -5.104 -0.318 1.00 93.31 89 VAL A CA 1
ATOM 671 C C . VAL A 1 89 ? -5.271 -3.720 -0.908 1.00 93.31 89 VAL A C 1
ATOM 673 O O . VAL A 1 89 ? -5.597 -3.567 -2.080 1.00 93.31 89 VAL A O 1
ATOM 676 N N . ILE A 1 90 ? -5.078 -2.697 -0.083 1.00 94.31 90 ILE A N 1
ATOM 677 C CA . ILE A 1 90 ? -5.056 -1.299 -0.502 1.00 94.31 90 ILE A CA 1
ATOM 678 C C . ILE A 1 90 ? -3.592 -0.875 -0.562 1.00 94.31 90 ILE A C 1
ATOM 680 O O . ILE A 1 90 ? -2.975 -0.626 0.476 1.00 94.31 90 ILE A O 1
ATOM 684 N N . HIS A 1 91 ? -3.033 -0.793 -1.764 1.00 95.69 91 HIS A N 1
ATOM 685 C CA . HIS A 1 91 ? -1.681 -0.292 -2.000 1.00 95.69 91 HIS A CA 1
ATOM 686 C C . HIS A 1 91 ? -1.674 1.233 -1.851 1.00 95.69 91 HIS A C 1
ATOM 688 O O . HIS A 1 91 ? -2.316 1.955 -2.616 1.00 95.69 91 HIS A O 1
ATOM 694 N N . SER A 1 92 ? -0.972 1.719 -0.828 1.00 95.31 92 SER A N 1
ATOM 695 C CA . SER A 1 92 ? -0.997 3.103 -0.353 1.00 95.31 92 SER A CA 1
ATOM 696 C C . SER A 1 92 ? 0.368 3.512 0.227 1.00 95.31 92 SER A C 1
ATOM 698 O O . SER A 1 92 ? 0.651 3.221 1.395 1.00 95.31 92 SER A O 1
ATOM 700 N N . PRO A 1 93 ? 1.203 4.257 -0.525 1.00 94.88 93 PRO A N 1
ATOM 701 C CA . PRO A 1 93 ? 2.512 4.733 -0.066 1.00 94.88 93 PRO A CA 1
ATOM 702 C C . PRO A 1 93 ? 2.394 6.011 0.792 1.00 94.88 93 PRO A C 1
ATOM 704 O O . PRO A 1 93 ? 3.049 7.027 0.544 1.00 94.88 93 PRO A O 1
ATOM 707 N N . HIS A 1 94 ? 1.510 5.980 1.791 1.00 94.88 94 HIS A N 1
ATOM 708 C CA . HIS A 1 94 ? 1.250 7.083 2.726 1.00 94.88 94 HIS A CA 1
ATOM 709 C C . HIS A 1 94 ? 1.916 6.881 4.097 1.00 94.88 94 HIS A C 1
ATOM 711 O O . HIS A 1 94 ? 1.817 7.745 4.974 1.00 94.88 94 HIS A O 1
ATOM 717 N N . GLY A 1 95 ? 2.614 5.761 4.292 1.00 95.19 95 GLY A N 1
ATOM 718 C CA . GLY A 1 95 ? 3.284 5.420 5.538 1.00 95.19 95 GLY A CA 1
ATOM 719 C C . GLY A 1 95 ? 2.352 4.774 6.561 1.00 95.19 95 GLY A C 1
ATOM 720 O O . GLY A 1 95 ? 1.132 4.986 6.595 1.00 95.19 95 GLY A O 1
ATOM 721 N N . ALA A 1 96 ? 2.946 4.013 7.477 1.00 93.94 96 ALA A N 1
ATOM 722 C CA . ALA A 1 96 ? 2.199 3.130 8.362 1.00 93.94 96 ALA A CA 1
ATOM 723 C C . ALA A 1 96 ? 1.307 3.883 9.352 1.00 93.94 96 ALA A C 1
ATOM 725 O O . ALA A 1 96 ? 0.319 3.331 9.830 1.00 93.94 96 ALA A O 1
ATOM 726 N N . ARG A 1 97 ? 1.609 5.149 9.672 1.00 93.69 97 ARG A N 1
ATOM 727 C CA . ARG A 1 97 ? 0.745 5.961 10.545 1.00 93.69 97 ARG A CA 1
ATOM 728 C C . ARG A 1 97 ? -0.625 6.195 9.909 1.00 93.69 97 ARG A C 1
ATOM 730 O O . ARG A 1 97 ? -1.635 5.996 10.581 1.00 93.69 97 ARG A O 1
ATOM 737 N N . LEU A 1 98 ? -0.649 6.616 8.644 1.00 94.62 98 LEU A N 1
ATOM 738 C CA . LEU A 1 98 ? -1.890 6.870 7.912 1.00 94.62 98 LEU A CA 1
ATOM 739 C C . LEU A 1 98 ? -2.583 5.555 7.561 1.00 94.62 98 LEU A C 1
ATOM 741 O O . LEU A 1 98 ? -3.773 5.412 7.827 1.00 94.62 98 LEU A O 1
ATOM 745 N N . ASN A 1 99 ? -1.826 4.562 7.092 1.00 95.50 99 ASN A N 1
ATOM 746 C CA . ASN A 1 99 ? -2.376 3.257 6.736 1.00 95.50 99 ASN A CA 1
ATOM 747 C C . ASN A 1 99 ? -3.011 2.542 7.945 1.00 95.50 99 ASN A C 1
ATOM 749 O O . ASN A 1 99 ? -4.106 1.998 7.830 1.00 95.50 99 ASN A O 1
ATOM 753 N N . ARG A 1 100 ? -2.403 2.601 9.143 1.00 93.31 100 ARG A N 1
ATOM 754 C CA . ARG A 1 100 ? -3.016 2.047 10.370 1.00 93.31 100 ARG A CA 1
ATOM 755 C C . ARG A 1 100 ? -4.292 2.776 10.763 1.00 93.31 100 ARG A C 1
ATOM 757 O O . ARG A 1 100 ? -5.271 2.125 11.113 1.00 93.31 100 ARG A O 1
ATOM 764 N N . ALA A 1 101 ? -4.285 4.109 10.730 1.00 93.56 101 ALA A N 1
ATOM 765 C CA . ALA A 1 101 ? -5.470 4.901 11.044 1.00 93.56 101 ALA A CA 1
ATOM 766 C C . ALA A 1 101 ? -6.624 4.553 10.092 1.00 93.56 101 ALA A C 1
ATOM 768 O O . ALA A 1 101 ? -7.746 4.297 10.527 1.00 93.56 101 ALA A O 1
ATOM 769 N N . TRP A 1 102 ? -6.324 4.450 8.801 1.00 93.31 102 TRP A N 1
ATOM 770 C CA . TRP A 1 102 ? -7.299 4.065 7.797 1.00 93.31 102 TRP A CA 1
ATOM 771 C C . TRP A 1 102 ? -7.809 2.630 8.012 1.00 93.31 102 TRP A C 1
ATOM 773 O O . TRP A 1 102 ? -9.020 2.422 8.069 1.00 93.31 102 TRP A O 1
ATOM 783 N N . GLY A 1 103 ? -6.921 1.661 8.257 1.00 92.25 103 GLY A N 1
ATOM 784 C CA . GLY A 1 103 ? -7.298 0.278 8.570 1.00 92.25 103 GLY A CA 1
ATOM 785 C C . GLY A 1 103 ? -8.195 0.152 9.811 1.00 92.25 103 GLY A C 1
ATOM 786 O O . GLY A 1 103 ? -9.191 -0.570 9.779 1.00 92.25 103 GLY A O 1
ATOM 787 N N . LEU A 1 104 ? -7.911 0.904 10.883 1.00 91.88 104 LEU A N 1
ATOM 788 C CA . LEU A 1 104 ? -8.756 0.950 12.087 1.00 91.88 104 LEU A CA 1
ATOM 789 C C . LEU A 1 104 ? -10.153 1.510 11.790 1.00 91.88 104 LEU A C 1
ATOM 791 O O . LEU A 1 104 ? -11.153 0.955 12.254 1.00 91.88 104 LEU A O 1
ATOM 795 N N . ALA A 1 105 ? -10.227 2.590 11.009 1.00 92.12 105 ALA A N 1
ATOM 796 C CA . ALA A 1 105 ? -11.494 3.197 10.622 1.00 92.12 105 ALA A CA 1
ATOM 797 C C . ALA A 1 105 ? -12.324 2.261 9.726 1.00 92.12 105 ALA A C 1
ATOM 799 O O . ALA A 1 105 ? -13.526 2.103 9.956 1.00 92.12 105 ALA A O 1
ATOM 800 N N . LEU A 1 106 ? -11.679 1.590 8.762 1.00 89.88 106 LEU A N 1
ATOM 801 C CA . LEU A 1 106 ? -12.314 0.582 7.911 1.00 89.88 106 LEU A CA 1
ATOM 802 C C . LEU A 1 106 ? -12.861 -0.560 8.764 1.00 89.88 106 LEU A C 1
ATOM 804 O O . LEU A 1 106 ? -14.057 -0.835 8.704 1.00 89.88 106 LEU A O 1
ATOM 808 N N . ARG A 1 107 ? -12.037 -1.156 9.636 1.00 86.62 107 ARG A N 1
ATOM 809 C CA . ARG A 1 107 ? -12.455 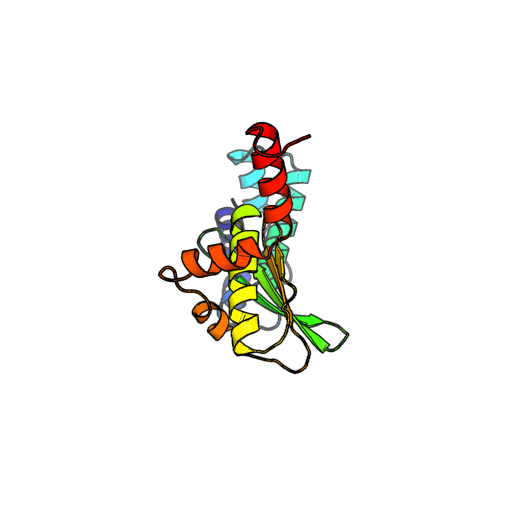-2.240 10.539 1.00 86.62 107 ARG A CA 1
ATOM 810 C C . ARG A 1 107 ? -13.708 -1.870 11.334 1.00 86.62 107 ARG A C 1
ATOM 812 O O . ARG A 1 107 ? -14.671 -2.631 11.344 1.00 86.62 107 ARG A O 1
ATOM 819 N N . LYS A 1 108 ? -13.746 -0.679 11.945 1.00 87.62 108 LYS A N 1
ATOM 820 C CA . LYS A 1 108 ? -14.907 -0.223 12.732 1.00 87.62 108 LYS A CA 1
ATOM 821 C C . LYS A 1 108 ? -16.181 -0.092 11.883 1.00 87.62 108 LYS A C 1
ATOM 823 O O . LYS A 1 108 ? -17.269 -0.376 12.384 1.00 87.62 108 LYS A O 1
ATOM 828 N N . ARG A 1 109 ? -16.068 0.321 10.615 1.00 84.69 109 ARG A N 1
ATOM 829 C CA . ARG A 1 109 ? -17.202 0.405 9.677 1.00 84.69 109 ARG A CA 1
ATOM 830 C C . ARG A 1 109 ? -17.663 -0.968 9.189 1.00 84.69 109 ARG A C 1
ATOM 832 O O . ARG A 1 109 ? -18.865 -1.217 9.202 1.00 84.69 109 ARG A O 1
ATOM 839 N N . PHE A 1 110 ? -16.737 -1.863 8.848 1.00 78.12 110 PHE A N 1
ATOM 840 C CA . PHE A 1 110 ? -17.052 -3.228 8.416 1.00 78.12 110 PHE A CA 1
ATOM 841 C C . PHE A 1 110 ? -17.774 -4.030 9.503 1.00 78.12 110 PHE A C 1
ATOM 843 O O . PHE A 1 110 ? -18.805 -4.635 9.215 1.00 78.12 110 PHE A O 1
ATOM 850 N N . CYS A 1 111 ? -17.318 -3.966 10.761 1.00 67.19 111 CYS A N 1
ATOM 851 C CA . CYS A 1 111 ? -17.958 -4.702 11.857 1.00 67.19 111 CYS A CA 1
ATOM 852 C C . CYS A 1 111 ? -19.433 -4.307 12.061 1.00 67.19 111 CYS A C 1
ATOM 854 O O . CYS A 1 111 ? -20.245 -5.159 12.408 1.00 67.19 111 CYS A O 1
ATOM 856 N N . ARG A 1 112 ? -19.805 -3.035 11.825 1.00 66.19 112 ARG A N 1
ATOM 857 C CA . ARG A 1 112 ? -21.208 -2.586 11.938 1.00 66.19 112 ARG A CA 1
ATOM 858 C C . ARG A 1 112 ? -22.101 -3.105 10.816 1.00 66.19 112 ARG A C 1
ATOM 860 O O . ARG A 1 112 ? -23.294 -3.266 11.046 1.00 66.19 112 ARG A O 1
ATOM 867 N N . ASN A 1 113 ? -21.543 -3.324 9.630 1.00 61.84 113 ASN A N 1
ATOM 868 C CA . ASN A 1 113 ? -22.313 -3.762 8.470 1.00 61.84 113 ASN A CA 1
ATOM 869 C C . ASN A 1 113 ? -22.389 -5.295 8.367 1.00 61.84 113 ASN A C 1
ATOM 871 O O . ASN A 1 113 ? -23.377 -5.803 7.850 1.00 61.84 113 ASN A O 1
ATOM 875 N N . PHE A 1 114 ? -21.384 -6.027 8.873 1.00 57.47 114 PHE A N 1
ATOM 876 C CA . PHE A 1 114 ? -21.238 -7.471 8.628 1.00 57.47 114 PHE A CA 1
ATOM 877 C C . PHE A 1 114 ? -21.169 -8.363 9.883 1.00 57.47 114 PHE A C 1
ATOM 879 O O . PHE A 1 114 ? -20.962 -9.562 9.741 1.00 57.47 114 PHE A O 1
ATOM 886 N N . ASN A 1 115 ? -21.365 -7.837 11.104 1.00 56.34 115 ASN A N 1
ATOM 887 C CA . ASN A 1 115 ? -21.349 -8.614 12.366 1.00 56.34 115 ASN A CA 1
ATOM 888 C C . ASN A 1 115 ? -20.129 -9.557 12.535 1.00 56.34 115 ASN A C 1
ATOM 890 O O . ASN A 1 115 ? -20.202 -10.552 13.253 1.00 56.34 115 ASN A O 1
ATOM 894 N N . PHE A 1 116 ? -19.000 -9.243 11.894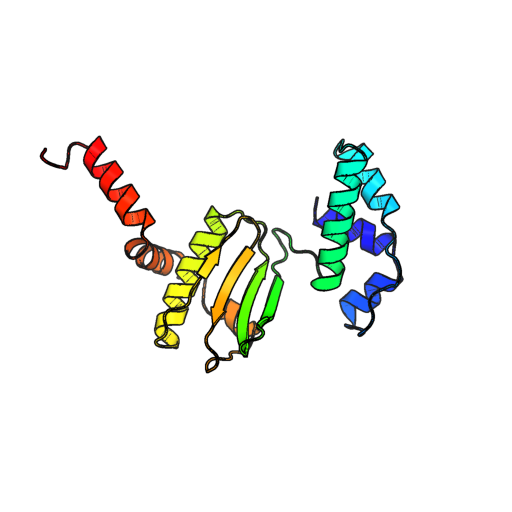 1.00 64.44 116 PHE A N 1
ATOM 895 C CA . PHE A 1 116 ? -17.769 -10.033 11.921 1.00 64.44 116 PHE A CA 1
ATOM 896 C C . PHE A 1 116 ? -16.563 -9.132 12.198 1.00 64.44 116 PHE A C 1
ATOM 898 O O . PHE A 1 116 ? -16.510 -7.995 11.723 1.00 64.44 116 PHE A O 1
ATOM 905 N N . GLU A 1 117 ? -15.591 -9.635 12.963 1.00 64.25 117 GLU A N 1
ATOM 906 C CA . GLU A 1 117 ? -14.374 -8.896 13.295 1.00 64.25 117 GLU A CA 1
ATOM 907 C C . GLU A 1 117 ? -13.355 -8.983 12.154 1.00 64.25 117 GLU A C 1
ATOM 909 O O . GLU A 1 117 ? -12.618 -9.958 12.008 1.00 64.25 117 GLU A O 1
ATOM 914 N N . LEU A 1 118 ? -13.315 -7.936 11.330 1.00 71.81 118 LEU A N 1
ATOM 915 C CA . LEU A 1 118 ? -12.345 -7.813 10.248 1.00 71.81 118 LEU A CA 1
ATOM 916 C C . LEU A 1 118 ? -10.919 -7.711 10.810 1.00 71.81 118 LEU A C 1
ATOM 918 O O . LEU A 1 118 ? -10.609 -6.793 11.575 1.00 71.81 118 LEU A O 1
ATOM 922 N N . GLN A 1 119 ? -10.029 -8.602 10.378 1.00 77.31 119 GLN A N 1
ATOM 923 C CA . GLN A 1 119 ? -8.604 -8.465 10.664 1.00 77.31 119 GLN A CA 1
ATOM 924 C C . GLN A 1 119 ? -7.993 -7.478 9.669 1.00 77.31 119 GLN A C 1
ATOM 926 O O . GLN A 1 119 ? -8.093 -7.658 8.456 1.00 77.31 119 GLN A O 1
ATOM 931 N N . ALA A 1 120 ? -7.393 -6.412 10.198 1.00 85.50 120 ALA A N 1
ATOM 932 C CA . ALA A 1 120 ? -6.760 -5.360 9.417 1.00 85.50 120 ALA A CA 1
ATOM 933 C C . ALA A 1 120 ? -5.298 -5.217 9.844 1.00 85.50 120 ALA A C 1
ATOM 935 O O . ALA A 1 120 ? -5.012 -4.865 10.992 1.00 85.50 120 ALA A O 1
ATOM 936 N N . ALA A 1 121 ? -4.384 -5.460 8.912 1.00 90.38 121 ALA A N 1
ATOM 937 C CA . ALA A 1 121 ? -2.964 -5.181 9.064 1.00 90.38 121 ALA A CA 1
ATOM 938 C C . ALA A 1 121 ? -2.584 -3.982 8.190 1.00 90.38 121 ALA A C 1
ATOM 940 O O . ALA A 1 121 ? -3.170 -3.751 7.137 1.00 90.38 121 ALA A O 1
ATOM 941 N N . ALA A 1 122 ? -1.604 -3.196 8.623 1.00 93.69 122 ALA A N 1
ATOM 942 C CA . ALA A 1 122 ? -1.121 -2.060 7.850 1.00 93.69 122 ALA A CA 1
ATOM 943 C C . ALA A 1 122 ? 0.402 -1.975 7.918 1.00 93.69 122 ALA A C 1
ATOM 945 O O . ALA A 1 122 ? 0.994 -2.049 8.999 1.00 93.69 122 ALA A O 1
ATOM 946 N N . THR A 1 123 ? 1.012 -1.792 6.753 1.00 94.00 123 THR A N 1
ATOM 947 C CA . THR A 1 123 ? 2.445 -1.585 6.545 1.00 94.00 123 THR A CA 1
ATOM 948 C C . THR A 1 123 ? 2.698 -0.143 6.095 1.00 94.00 123 THR A C 1
ATOM 950 O O . THR A 1 123 ? 1.784 0.687 6.056 1.00 94.00 123 THR A O 1
ATOM 953 N N . GLU A 1 124 ? 3.950 0.184 5.775 1.00 94.88 124 GLU A N 1
ATOM 954 C CA . GLU A 1 124 ? 4.308 1.504 5.240 1.00 94.88 124 GLU A CA 1
ATOM 955 C C . GLU A 1 124 ? 3.653 1.789 3.879 1.00 94.88 124 GLU A C 1
ATOM 957 O O . GLU A 1 124 ? 3.280 2.929 3.610 1.00 94.88 124 GLU A O 1
ATOM 962 N N . ASP A 1 125 ? 3.441 0.746 3.073 1.00 93.94 125 ASP A N 1
ATOM 963 C CA . ASP A 1 125 ? 2.991 0.868 1.684 1.00 93.94 125 ASP A CA 1
ATOM 964 C C . ASP A 1 125 ? 1.630 0.212 1.408 1.00 93.94 125 ASP A C 1
ATOM 966 O O . ASP A 1 125 ? 1.137 0.301 0.286 1.00 93.94 125 ASP A O 1
ATOM 970 N N . ALA A 1 126 ? 1.004 -0.448 2.389 1.00 95.50 126 ALA A N 1
ATOM 971 C CA . ALA A 1 126 ? -0.272 -1.122 2.169 1.00 95.50 126 ALA A CA 1
ATOM 972 C C . ALA A 1 126 ? -1.147 -1.256 3.423 1.00 95.50 126 ALA A C 1
ATOM 974 O O . ALA A 1 126 ? -0.680 -1.196 4.564 1.00 95.50 126 ALA A O 1
ATOM 975 N N . ILE A 1 127 ? -2.434 -1.503 3.187 1.00 95.06 127 ILE A N 1
ATOM 976 C CA . ILE A 1 127 ? -3.406 -1.988 4.171 1.00 95.06 127 ILE A CA 1
ATOM 977 C C . ILE A 1 127 ? -3.916 -3.334 3.667 1.00 95.06 127 ILE A C 1
ATOM 979 O O . ILE A 1 127 ? -4.332 -3.433 2.519 1.00 95.06 127 ILE A O 1
ATOM 983 N N . VAL A 1 128 ? -3.901 -4.354 4.515 1.00 93.19 128 VAL A N 1
ATOM 984 C CA . VAL A 1 128 ? -4.383 -5.701 4.202 1.00 93.19 128 VAL A CA 1
ATOM 985 C C . VAL A 1 128 ? -5.588 -5.996 5.078 1.00 93.19 128 VAL A C 1
ATOM 987 O O . VAL A 1 128 ? -5.511 -5.883 6.304 1.00 93.19 128 VAL A O 1
ATOM 990 N N . LEU A 1 129 ? -6.698 -6.356 4.445 1.00 89.56 129 LEU A N 1
ATOM 991 C CA . LEU A 1 129 ? -7.953 -6.715 5.088 1.00 89.56 129 LEU A CA 1
ATOM 992 C C . LEU A 1 129 ? -8.293 -8.164 4.742 1.00 89.56 129 LEU A C 1
ATOM 994 O O . LEU A 1 129 ? -8.462 -8.495 3.568 1.00 89.56 129 LEU A O 1
ATOM 998 N N . SER A 1 130 ? -8.425 -9.006 5.764 1.00 86.81 130 SER A N 1
ATOM 999 C CA . SER A 1 130 ? -8.790 -10.415 5.599 1.00 86.81 130 SER A CA 1
ATOM 1000 C C . SER A 1 130 ? -10.276 -10.615 5.871 1.00 86.81 130 SER A C 1
ATOM 1002 O O . SER A 1 130 ? -10.764 -10.333 6.969 1.00 86.81 130 SER A O 1
ATOM 1004 N N . LEU A 1 131 ? -10.990 -11.102 4.861 1.00 78.94 131 LEU A N 1
ATOM 1005 C CA . LEU A 1 131 ? -12.434 -11.303 4.843 1.00 78.94 131 LEU A CA 1
ATOM 1006 C C . LEU A 1 131 ? -12.753 -12.804 4.842 1.00 78.94 131 LEU A C 1
ATOM 1008 O O . LEU A 1 131 ? -12.128 -13.591 4.131 1.00 78.94 131 LEU A O 1
ATOM 1012 N N . GLY A 1 132 ? -13.746 -13.205 5.639 1.00 71.50 132 GLY A N 1
ATOM 1013 C CA . GLY A 1 132 ? -14.226 -14.589 5.671 1.00 71.50 132 GLY A CA 1
ATOM 1014 C C . GLY A 1 132 ? -14.958 -15.003 4.385 1.00 71.50 132 GLY A C 1
ATOM 1015 O O . GLY A 1 132 ? -15.452 -14.160 3.638 1.00 71.50 132 GLY A O 1
ATOM 1016 N N . HIS A 1 133 ? -15.083 -16.316 4.165 1.00 65.81 133 HIS A N 1
ATOM 1017 C CA . HIS A 1 133 ? -15.623 -16.927 2.936 1.00 65.81 133 HIS A CA 1
ATOM 1018 C C . HIS A 1 133 ? -17.030 -16.458 2.528 1.00 65.81 133 HIS A C 1
ATOM 1020 O O . HIS A 1 133 ? -17.373 -16.473 1.350 1.00 65.81 133 HIS A O 1
ATOM 1026 N N . THR A 1 134 ? -17.866 -16.059 3.488 1.00 61.25 134 THR A N 1
ATOM 1027 C CA . THR A 1 134 ? -19.299 -15.800 3.267 1.00 61.25 134 THR A CA 1
ATOM 1028 C C . THR A 1 134 ? -19.613 -14.366 2.833 1.00 61.25 134 THR A C 1
ATOM 1030 O O . THR A 1 134 ? -20.773 -14.040 2.580 1.00 61.25 134 THR A O 1
ATOM 1033 N N . HIS A 1 135 ? -18.614 -13.482 2.771 1.00 62.19 135 HIS A N 1
ATOM 1034 C CA . HIS A 1 135 ? -18.831 -12.053 2.562 1.00 62.19 135 HIS A CA 1
ATOM 1035 C C . HIS A 1 135 ? -18.008 -11.541 1.383 1.00 62.19 135 HIS A C 1
ATOM 1037 O O . HIS A 1 135 ? -16.886 -11.070 1.536 1.00 62.19 135 HIS A O 1
ATOM 1043 N N . SER A 1 136 ? -18.601 -11.607 0.192 1.00 62.38 136 SER A N 1
ATOM 1044 C CA . SER A 1 136 ? -18.114 -10.892 -0.983 1.00 62.38 136 SER A CA 1
ATOM 1045 C C . SER A 1 136 ? -18.908 -9.602 -1.174 1.00 62.38 136 SER A C 1
ATOM 1047 O O . SER A 1 136 ? -20.136 -9.645 -1.237 1.00 62.38 136 SER A O 1
ATOM 1049 N N . PHE A 1 137 ? -18.221 -8.474 -1.320 1.00 71.38 137 PHE A N 1
ATOM 1050 C CA . PHE A 1 137 ? -18.807 -7.213 -1.778 1.00 71.38 137 PHE A CA 1
ATOM 1051 C C . PHE A 1 137 ? -18.126 -6.758 -3.085 1.00 71.38 137 PHE A C 1
ATOM 1053 O O . PHE A 1 137 ? -16.996 -7.185 -3.374 1.00 71.38 137 PHE A O 1
ATOM 1060 N N . PRO A 1 138 ? -18.799 -5.932 -3.905 1.00 76.69 138 PRO A N 1
ATOM 1061 C CA . PRO A 1 138 ? -18.171 -5.233 -5.023 1.00 76.69 138 PRO A CA 1
ATOM 1062 C C . PRO A 1 138 ? -16.967 -4.413 -4.550 1.00 76.69 138 PRO A C 1
ATOM 1064 O O . PRO A 1 138 ? -17.078 -3.656 -3.592 1.00 76.69 138 PRO A O 1
ATOM 1067 N N . LEU A 1 139 ? -15.816 -4.542 -5.217 1.00 76.69 139 LEU A N 1
ATOM 1068 C CA . LEU A 1 139 ? -14.591 -3.824 -4.832 1.00 76.69 139 LEU A CA 1
ATOM 1069 C C . LEU A 1 139 ? -14.813 -2.300 -4.774 1.00 76.69 139 LEU A C 1
ATOM 1071 O O . LEU A 1 139 ? -14.267 -1.626 -3.903 1.00 76.69 139 LEU A O 1
ATOM 1075 N N . ASP A 1 140 ? -15.673 -1.786 -5.650 1.00 80.06 140 ASP A N 1
ATOM 1076 C CA . ASP A 1 140 ? -16.001 -0.363 -5.749 1.00 80.06 140 ASP A CA 1
ATOM 1077 C C . ASP A 1 140 ? -16.702 0.179 -4.491 1.00 80.06 140 ASP A C 1
ATOM 1079 O O . ASP A 1 140 ? -16.529 1.347 -4.136 1.00 80.06 140 ASP A O 1
ATOM 1083 N N . ASP A 1 141 ? -17.404 -0.674 -3.735 1.00 81.44 141 ASP A N 1
ATOM 1084 C CA . ASP A 1 141 ? -18.081 -0.270 -2.498 1.00 81.44 141 ASP A CA 1
ATOM 1085 C C . ASP A 1 141 ? -17.089 0.124 -1.392 1.00 81.44 141 ASP A C 1
ATOM 1087 O O . ASP A 1 141 ? -17.438 0.882 -0.481 1.00 81.44 141 ASP A O 1
ATOM 1091 N N . VAL A 1 142 ? -15.828 -0.327 -1.478 1.00 80.25 142 VAL A N 1
ATOM 1092 C CA . VAL A 1 142 ? -14.788 -0.028 -0.478 1.00 80.25 142 VAL A CA 1
ATOM 1093 C C . VAL A 1 142 ? -14.582 1.473 -0.314 1.00 80.25 142 VAL A C 1
ATOM 1095 O O . VAL A 1 142 ? -14.432 1.962 0.811 1.00 80.25 142 VAL A O 1
ATOM 1098 N N . PHE A 1 143 ? -14.629 2.218 -1.420 1.00 76.75 143 PHE A N 1
ATOM 1099 C CA . PHE A 1 143 ? -14.458 3.669 -1.423 1.00 76.75 143 PHE A CA 1
ATOM 1100 C C . PHE A 1 143 ? -15.593 4.406 -0.710 1.00 76.75 143 PHE A C 1
ATOM 1102 O O . PHE A 1 143 ? -15.403 5.527 -0.240 1.00 76.75 143 PHE A O 1
ATOM 1109 N N . HIS A 1 144 ? -16.762 3.780 -0.584 1.00 82.75 144 HIS A N 1
ATOM 1110 C CA . HIS A 1 144 ? -17.935 4.385 0.035 1.00 82.75 144 HIS A CA 1
ATOM 1111 C C . HIS A 1 144 ? -18.037 4.113 1.541 1.00 82.75 144 HIS A C 1
ATOM 1113 O O . HIS A 1 144 ? -18.801 4.789 2.234 1.00 82.75 144 HIS A O 1
ATOM 1119 N N . PHE A 1 145 ? -17.246 3.183 2.091 1.00 81.81 145 PHE A N 1
ATOM 1120 C CA . PHE A 1 145 ? -17.310 2.860 3.522 1.00 81.81 145 PHE A CA 1
ATOM 1121 C C . PHE A 1 145 ? -16.775 3.963 4.436 1.00 81.81 145 PHE A C 1
ATOM 1123 O O . PHE A 1 145 ? -17.177 4.045 5.603 1.00 81.81 145 PHE A O 1
ATOM 1130 N N . LEU A 1 146 ? -15.887 4.819 3.930 1.00 87.44 146 LEU A N 1
ATOM 1131 C CA . LEU A 1 146 ? -15.355 5.956 4.669 1.00 87.44 146 LEU A CA 1
ATOM 1132 C C . LEU A 1 146 ? -15.532 7.242 3.878 1.00 87.44 146 LEU A C 1
ATOM 1134 O O . LEU A 1 146 ? -15.202 7.326 2.703 1.00 87.44 146 LEU A O 1
ATOM 1138 N N . SER A 1 147 ? -16.006 8.273 4.569 1.00 90.56 147 SER A N 1
ATOM 1139 C CA . SER A 1 147 ? -16.102 9.625 4.032 1.00 90.56 147 SER A CA 1
ATOM 1140 C C . SER A 1 147 ? -15.238 10.572 4.849 1.00 90.56 147 SER A C 1
ATOM 1142 O O . SER A 1 147 ? -15.134 10.425 6.071 1.00 90.56 147 SER A O 1
ATOM 1144 N N . ALA A 1 148 ? -14.673 11.588 4.194 1.00 91.62 148 ALA A N 1
ATOM 1145 C CA . ALA A 1 148 ? -13.877 12.620 4.860 1.00 91.62 148 ALA A CA 1
ATOM 1146 C C . ALA A 1 148 ? -14.640 13.290 6.021 1.00 91.62 148 ALA A C 1
ATOM 1148 O O . ALA A 1 148 ? -14.061 13.564 7.065 1.00 91.62 148 ALA A O 1
ATOM 1149 N N . ASN A 1 149 ? -15.961 13.446 5.884 1.00 93.62 149 ASN A N 1
ATOM 1150 C CA . ASN A 1 149 ? -16.819 14.068 6.898 1.00 93.62 149 ASN A CA 1
ATOM 1151 C C . ASN A 1 149 ? -17.037 13.204 8.151 1.00 93.62 149 ASN A C 1
ATOM 1153 O O . ASN A 1 149 ? -17.508 13.715 9.161 1.00 93.62 149 ASN A O 1
ATOM 1157 N N . SER A 1 150 ? -16.768 11.894 8.095 1.00 92.38 150 SER A N 1
ATOM 1158 C CA . SER A 1 150 ? -17.032 10.980 9.217 1.00 92.38 150 SER A CA 1
ATOM 1159 C C . SER A 1 150 ? -15.803 10.221 9.711 1.00 92.38 150 SER A C 1
ATOM 1161 O O . SER A 1 150 ? -15.821 9.730 10.843 1.00 92.38 150 SER A O 1
ATOM 1163 N N . VAL A 1 151 ? -14.732 10.148 8.910 1.00 94.06 151 VAL A N 1
ATOM 1164 C CA . VAL A 1 151 ? -13.536 9.341 9.197 1.00 94.06 151 VAL A CA 1
ATOM 1165 C C . VAL A 1 151 ? -12.913 9.679 10.545 1.00 94.06 151 VAL A C 1
ATOM 1167 O O . VAL A 1 151 ? -12.559 8.764 11.280 1.00 94.06 151 VAL A O 1
ATOM 1170 N N . GLU A 1 152 ? -12.860 10.959 10.918 1.00 95.06 152 GLU A N 1
ATOM 1171 C CA . GLU A 1 152 ? -12.296 11.390 12.197 1.00 95.06 152 GLU A CA 1
ATOM 1172 C C . GLU A 1 152 ? -13.077 10.807 13.379 1.00 95.06 152 GLU A C 1
ATOM 1174 O O . GLU A 1 152 ? -12.505 10.111 14.216 1.00 95.06 152 GLU A O 1
ATOM 1179 N N . SER A 1 153 ? -14.398 11.002 13.416 1.00 94.75 153 SER A N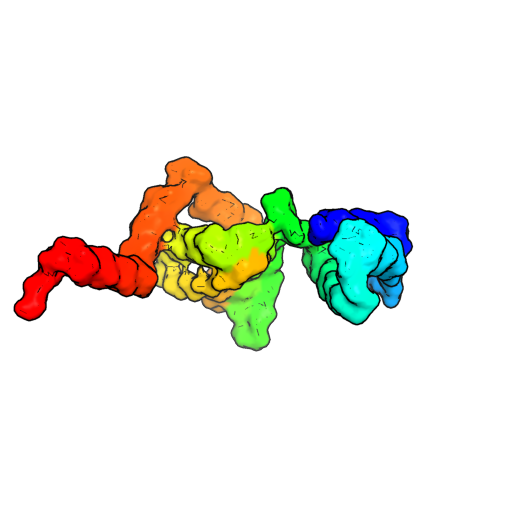 1
ATOM 1180 C CA . SER A 1 153 ? -15.236 10.476 14.503 1.00 94.75 153 SER A CA 1
ATOM 1181 C C . SER A 1 153 ? -15.183 8.948 14.609 1.00 94.75 153 SER A C 1
ATOM 1183 O O . SER A 1 153 ? -15.159 8.400 15.711 1.00 94.75 153 SER A O 1
ATOM 1185 N N . ILE A 1 154 ? -15.120 8.251 13.469 1.00 94.06 154 ILE A N 1
ATOM 1186 C CA . ILE A 1 154 ? -15.021 6.790 13.425 1.00 94.06 154 ILE A CA 1
ATOM 1187 C C . ILE A 1 154 ? -13.670 6.358 13.977 1.00 94.06 154 ILE A C 1
ATOM 1189 O O . ILE A 1 154 ? -13.608 5.439 14.790 1.00 94.06 154 ILE A O 1
ATOM 1193 N N . LEU A 1 155 ? -12.599 7.019 13.539 1.00 94.38 155 LEU A N 1
ATOM 1194 C CA . LEU A 1 155 ? -11.242 6.716 13.956 1.00 94.38 155 LEU A CA 1
ATOM 1195 C C . LEU A 1 155 ? -11.060 6.946 15.454 1.00 94.38 155 LEU A C 1
ATOM 1197 O O . LEU A 1 155 ? -10.469 6.097 16.111 1.00 94.38 155 LEU A O 1
ATOM 1201 N N . VAL A 1 156 ? -11.598 8.037 16.007 1.00 94.81 156 VAL A N 1
ATOM 1202 C CA . VAL A 1 156 ? -11.568 8.298 17.455 1.00 94.81 156 VAL A CA 1
ATOM 1203 C C . VAL A 1 156 ? -12.170 7.117 18.213 1.00 94.81 156 VAL A C 1
ATOM 1205 O O . VAL A 1 156 ? -11.528 6.579 19.110 1.00 94.81 156 VAL A O 1
ATOM 1208 N N . GLN A 1 157 ? -13.355 6.652 17.812 1.00 93.25 157 GLN A N 1
ATOM 1209 C CA . GLN A 1 157 ? -13.998 5.499 18.447 1.00 93.25 157 GLN A CA 1
ATOM 1210 C C . GLN A 1 157 ? -13.215 4.197 18.231 1.00 93.25 157 GLN A C 1
ATOM 1212 O O . GLN A 1 157 ? -13.069 3.407 19.156 1.00 93.25 157 GLN A O 1
ATOM 1217 N N . ALA A 1 158 ? -12.687 3.971 17.027 1.00 92.12 158 ALA A N 1
ATOM 1218 C CA . ALA A 1 158 ? -11.885 2.790 16.713 1.00 92.12 158 ALA A CA 1
ATOM 1219 C C . ALA A 1 158 ? -10.566 2.745 17.504 1.00 92.12 158 ALA A C 1
ATOM 1221 O O . ALA A 1 158 ? -10.079 1.666 17.834 1.00 92.12 158 ALA A O 1
ATOM 1222 N N . MET A 1 159 ? -9.991 3.913 17.803 1.00 92.44 159 MET A N 1
ATOM 1223 C CA . MET A 1 159 ? -8.736 4.051 18.532 1.00 92.44 159 MET A CA 1
ATOM 1224 C C . MET A 1 159 ? -8.890 3.702 20.012 1.00 92.44 159 MET A C 1
ATOM 1226 O O . MET A 1 159 ? -7.962 3.134 20.577 1.00 92.44 159 MET A O 1
ATOM 1230 N N . LEU A 1 160 ? -10.041 3.990 20.629 1.00 91.94 160 LEU A N 1
ATOM 1231 C CA . LEU A 1 160 ? -10.303 3.639 22.033 1.00 91.94 160 LEU A CA 1
ATOM 1232 C C . LEU A 1 160 ? -10.221 2.124 22.276 1.00 91.94 160 LEU A C 1
ATOM 1234 O O . LEU A 1 160 ? -9.708 1.701 23.309 1.00 91.94 160 LEU A O 1
ATOM 1238 N N . ASP A 1 161 ? -10.650 1.328 21.293 1.00 87.94 161 ASP A N 1
ATOM 1239 C CA . ASP A 1 161 ? -10.592 -0.139 21.331 1.00 87.94 161 ASP A CA 1
ATOM 1240 C C . ASP A 1 161 ? -9.206 -0.690 20.922 1.00 87.94 161 ASP A C 1
ATOM 1242 O O . ASP A 1 161 ? -8.948 -1.891 21.010 1.00 87.94 161 ASP A O 1
ATOM 1246 N N . ALA A 1 162 ? -8.293 0.155 20.426 1.00 89.44 162 ALA A N 1
ATOM 1247 C CA . ALA A 1 162 ? -6.995 -0.286 19.929 1.00 89.44 162 ALA A CA 1
ATOM 1248 C C . ALA A 1 162 ? -5.972 -0.456 21.075 1.00 89.44 162 ALA A C 1
ATOM 1250 O O . ALA A 1 162 ? -5.824 0.445 21.903 1.00 89.44 162 ALA A O 1
ATOM 1251 N N . PRO A 1 163 ? -5.141 -1.522 21.081 1.00 89.31 163 PRO A N 1
ATOM 1252 C CA . PRO A 1 163 ? -4.151 -1.755 22.145 1.00 89.31 163 PRO A CA 1
ATOM 1253 C C . PRO A 1 163 ? -3.172 -0.592 22.380 1.00 89.31 163 PRO A C 1
ATOM 1255 O O . PRO A 1 163 ? -2.706 -0.358 23.497 1.00 89.31 163 PRO A O 1
ATOM 1258 N N . VAL A 1 164 ? -2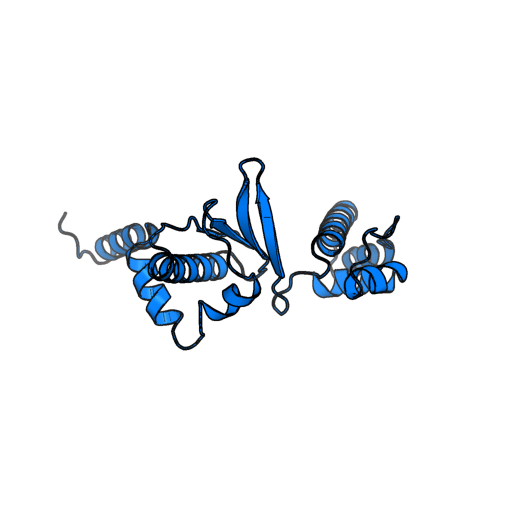.865 0.174 21.326 1.00 89.50 164 VAL A N 1
ATOM 1259 C CA . VAL A 1 164 ? -1.979 1.344 21.411 1.00 89.50 164 VAL A CA 1
ATOM 1260 C C . VAL A 1 164 ? -2.545 2.440 22.318 1.00 89.50 164 VAL A C 1
ATOM 1262 O O . VAL A 1 164 ? -1.767 3.143 22.965 1.00 89.50 164 VAL A O 1
ATOM 1265 N N . PHE A 1 165 ? -3.872 2.571 22.410 1.00 93.56 165 PHE A N 1
ATOM 1266 C CA . PHE A 1 165 ? -4.509 3.555 23.276 1.00 93.56 165 PHE A CA 1
ATOM 1267 C C . PHE A 1 165 ? -4.223 3.253 24.743 1.00 93.56 165 PHE A C 1
ATOM 1269 O O . PHE A 1 165 ? -3.741 4.133 25.448 1.00 93.56 165 PHE A O 1
ATOM 1276 N N . THR A 1 166 ? -4.397 2.006 25.189 1.00 93.25 166 THR A N 1
ATOM 1277 C CA . THR A 1 166 ? -4.097 1.609 26.573 1.00 93.25 166 THR A CA 1
ATOM 1278 C C . THR A 1 166 ? -2.637 1.871 26.935 1.00 93.25 166 THR A C 1
ATOM 1280 O O . THR A 1 166 ? -2.352 2.416 28.002 1.00 93.25 166 THR A O 1
ATOM 1283 N N . THR A 1 167 ? -1.701 1.535 26.043 1.00 94.81 167 THR A N 1
ATOM 1284 C CA . THR A 1 167 ? -0.270 1.795 26.258 1.00 94.81 167 THR A CA 1
ATOM 1285 C C . THR A 1 167 ? 0.018 3.289 26.386 1.00 94.81 167 THR A C 1
ATOM 1287 O O . THR A 1 167 ? 0.725 3.707 27.305 1.00 94.81 167 THR A O 1
ATOM 1290 N N . ARG A 1 168 ? -0.544 4.113 25.491 1.00 94.81 168 ARG A N 1
ATOM 1291 C CA . ARG A 1 168 ? -0.347 5.568 25.514 1.00 94.81 168 ARG A CA 1
ATOM 1292 C C . ARG A 1 168 ? -1.018 6.220 26.715 1.00 94.81 168 ARG A C 1
ATOM 1294 O O . ARG A 1 168 ? -0.390 7.057 27.350 1.00 94.81 168 ARG A O 1
ATOM 1301 N N . TRP A 1 169 ? -2.230 5.800 27.061 1.00 94.50 169 TRP A N 1
ATOM 1302 C CA . TRP A 1 169 ? -2.953 6.274 28.235 1.00 94.50 169 TRP A CA 1
ATOM 1303 C C . TRP A 1 169 ? -2.151 6.011 29.512 1.00 94.50 169 TRP A C 1
ATOM 1305 O O . TRP A 1 169 ? -1.856 6.957 30.233 1.00 94.50 169 TRP A O 1
ATOM 1315 N N . ARG A 1 170 ? -1.684 4.770 29.727 1.00 94.25 170 ARG A N 1
ATOM 1316 C CA . ARG A 1 170 ? -0.847 4.411 30.889 1.00 94.25 170 ARG A CA 1
ATOM 1317 C C . ARG A 1 170 ? 0.434 5.232 30.964 1.00 94.25 170 ARG A C 1
ATOM 1319 O O . ARG A 1 170 ? 0.849 5.642 32.045 1.00 94.25 170 ARG A O 1
ATOM 1326 N N . TRP A 1 171 ? 1.088 5.446 29.824 1.00 95.19 171 TRP A N 1
ATOM 1327 C CA . TRP A 1 171 ? 2.283 6.280 29.772 1.00 95.19 171 TRP A CA 1
ATOM 1328 C C . TRP A 1 171 ? 1.967 7.712 30.208 1.00 95.19 171 TRP A C 1
ATOM 1330 O O . TRP A 1 171 ? 2.615 8.210 31.125 1.00 95.19 171 TRP A O 1
ATOM 1340 N N . THR A 1 172 ? 0.928 8.325 29.630 1.00 96.62 172 THR A N 1
ATOM 1341 C CA . THR A 1 172 ? 0.492 9.686 29.964 1.00 96.62 172 THR A CA 1
ATOM 1342 C C . THR A 1 172 ? 0.135 9.822 31.443 1.00 96.62 172 THR A C 1
ATOM 1344 O O . THR A 1 172 ? 0.623 10.739 32.095 1.00 96.62 172 THR A O 1
ATOM 1347 N N . THR A 1 173 ? -0.648 8.897 32.004 1.00 96.31 173 THR A N 1
ATOM 1348 C CA . THR A 1 173 ? -1.056 8.954 33.417 1.00 96.31 173 THR A CA 1
ATOM 1349 C C . THR A 1 173 ? 0.122 8.784 34.378 1.00 96.31 173 THR A C 1
ATOM 1351 O O . THR A 1 173 ? 0.124 9.366 35.462 1.00 96.31 173 THR A O 1
ATOM 1354 N N . ASN A 1 174 ? 1.139 8.006 33.990 1.00 94.88 174 ASN A N 1
ATOM 1355 C CA . ASN A 1 174 ? 2.356 7.828 34.780 1.00 94.88 174 ASN A CA 1
ATOM 1356 C C . ASN A 1 174 ? 3.247 9.076 34.767 1.00 94.88 174 ASN A C 1
ATOM 1358 O O . ASN A 1 174 ? 3.749 9.467 35.820 1.00 94.88 174 ASN A O 1
ATOM 1362 N N . ILE A 1 175 ? 3.446 9.709 33.605 1.00 95.94 175 ILE A N 1
ATOM 1363 C CA . ILE A 1 175 ? 4.282 10.919 33.508 1.00 95.94 175 ILE A CA 1
ATOM 1364 C C . ILE A 1 175 ? 3.587 12.161 34.073 1.00 95.94 175 ILE A C 1
ATOM 1366 O O . ILE A 1 175 ? 4.263 13.090 34.498 1.00 95.94 175 ILE A O 1
ATOM 1370 N N . SER A 1 176 ? 2.251 12.173 34.113 1.00 96.88 176 SER A N 1
ATOM 1371 C CA . SER A 1 176 ? 1.471 13.253 34.720 1.00 96.88 176 SER A CA 1
ATOM 1372 C C . SER A 1 176 ? 1.256 13.075 36.226 1.00 96.88 176 SER A C 1
ATOM 1374 O O . SER A 1 176 ? 0.514 13.856 36.813 1.00 96.88 176 SER A O 1
ATOM 1376 N N . LEU A 1 177 ? 1.836 12.032 36.839 1.00 93.69 177 LEU A N 1
ATOM 1377 C CA . LEU A 1 177 ? 1.645 11.672 38.252 1.00 93.69 177 LEU A CA 1
ATOM 1378 C C . LEU A 1 177 ? 0.166 11.486 38.651 1.00 93.69 177 LEU A C 1
ATOM 1380 O O . LEU A 1 177 ? -0.201 11.678 39.805 1.00 93.69 177 LEU A O 1
ATOM 1384 N N . ALA A 1 178 ? -0.693 11.108 37.698 1.00 94.00 178 ALA A N 1
ATOM 1385 C CA . ALA A 1 178 ? -2.118 10.886 37.949 1.00 94.00 178 ALA A CA 1
ATOM 1386 C C . ALA A 1 178 ? -2.405 9.498 38.552 1.00 94.00 178 ALA A C 1
ATOM 1388 O O . ALA A 1 178 ? -3.480 9.274 39.103 1.00 94.00 178 ALA A O 1
ATOM 1389 N N . VAL A 1 179 ? -1.459 8.560 38.436 1.00 90.31 179 VAL A N 1
ATOM 1390 C CA . VAL A 1 179 ? -1.539 7.231 39.057 1.00 90.31 179 VAL A CA 1
ATOM 1391 C C . VAL A 1 179 ? -0.879 7.285 40.432 1.00 90.31 179 VAL A C 1
ATOM 1393 O O . VAL A 1 179 ? 0.320 7.556 40.527 1.00 90.31 179 VAL A O 1
ATOM 1396 N N . LEU A 1 180 ? -1.648 7.002 41.487 1.00 83.19 180 LEU A N 1
ATOM 1397 C CA . LEU A 1 180 ? -1.087 6.742 42.813 1.00 83.19 180 LEU A CA 1
ATOM 1398 C C . LEU A 1 180 ? -0.231 5.472 42.759 1.00 83.19 180 LEU A C 1
ATOM 1400 O O . LEU A 1 180 ? -0.673 4.448 42.238 1.00 83.19 180 LEU A O 1
ATOM 1404 N N . ARG A 1 181 ? 0.995 5.578 43.271 1.00 74.62 181 ARG A N 1
ATOM 1405 C CA . ARG A 1 181 ? 1.936 4.463 43.400 1.00 74.62 181 ARG A CA 1
ATOM 1406 C C . ARG A 1 181 ? 1.778 3.764 44.737 1.00 74.62 181 ARG A C 1
ATOM 1408 O O . ARG A 1 181 ? 1.508 4.481 45.725 1.00 74.62 181 ARG A O 1
#

Secondary structure (DSSP, 8-state):
-HHHHHHHHHHH-TTHHHHHHH--SSPPSS---HHHHHHIIIII---HHHHHHHHHHHHHHHHHHSS--BTTB-EEEEEE-TTS-EEEEEE-TT-HHHHHHHHHHHHHHHHHHHSS--EEEE-SSEEEEEE-TT----GGGGGGS--HHHHHHHHHHHHHTSHHHHHHHHHHHHHTT-S--

Sequence (181 aa):
LRQTVADLLIAATPELTPFLQDGSEDPPLALGLRPALQWLQQSVGLGVAAAEQLVEYLATALVALRTMPTQQTLVLERFFDESGGMQLVIHSPHGARLNRAWGLALRKRFCRNFNFELQAAATEDAIVLSLGHTHSFPLDDVFHFLSANSVESILVQAMLDAPVFTTRWRWTTNISLAVLR

Radius of gyration: 20.77 Å; chains: 1; bounding box: 47×36×70 Å

Foldseek 3Di:
DLVVLLVQQCVQDVQLVCCLPVVPVDHDPDTRQVVQQVCCCPVVVDDNVVSVVVSVVSVVVCNVQSHTADQVDWGWDWDADPVRKIKIKIFHQQAQVVLVLVQLLLQLLCCVVPVDRWDWDGGNGIIMTIGGNPDDDDSVCSVVSDDPVCSVVSSVVSVVPDPVNVVVVVVVCVVVVVDDD